Protein AF-A0A7V9IL48-F1 (afdb_monomer_lite)

Sequence (110 aa):
MTVVALSLILVAVIDGGSVLLARVAVTDDAKDAGRAAVIAIEGQPVNGRTATIAYAAAEKAAAENGELVHRDDFLVHADGSVELTMTRIAPTLVFNRLSVSQDWTTVGST

Radius of gyration: 17.95 Å; chains: 1; bounding box: 49×20×50 Å

Structure (mmCIF, N/CA/C/O backbone):
data_AF-A0A7V9IL48-F1
#
_entry.id   AF-A0A7V9IL48-F1
#
loop_
_atom_site.group_PDB
_atom_site.id
_atom_site.type_symbol
_atom_site.label_atom_id
_atom_site.label_alt_id
_atom_site.label_comp_id
_atom_site.label_asym_id
_atom_site.label_entity_id
_atom_site.label_seq_id
_atom_site.pdbx_PDB_ins_code
_atom_site.Cartn_x
_atom_site.Cartn_y
_atom_site.Cartn_z
_atom_site.occupancy
_atom_site.B_iso_or_equiv
_atom_site.auth_seq_id
_atom_site.auth_comp_id
_atom_site.auth_asym_id
_atom_site.auth_atom_id
_atom_site.pdbx_PDB_model_num
ATOM 1 N N . MET A 1 1 ? 31.564 -3.299 -35.752 1.00 51.59 1 MET A N 1
ATOM 2 C CA . MET A 1 1 ? 31.057 -4.167 -34.660 1.00 51.59 1 MET A CA 1
ATOM 3 C C . MET A 1 1 ? 31.254 -3.570 -33.267 1.00 51.59 1 MET A C 1
ATOM 5 O O . MET A 1 1 ? 30.357 -3.704 -32.452 1.00 51.59 1 MET A O 1
ATOM 9 N N . THR A 1 2 ? 32.361 -2.878 -32.985 1.00 59.00 2 THR A N 1
ATOM 10 C CA . THR A 1 2 ? 32.677 -2.301 -31.660 1.00 59.00 2 THR A CA 1
ATOM 11 C C . THR A 1 2 ? 31.729 -1.193 -31.190 1.00 59.00 2 THR A C 1
ATOM 13 O O . THR A 1 2 ? 31.362 -1.178 -30.022 1.00 59.00 2 THR A O 1
ATOM 16 N N . VAL A 1 3 ? 31.272 -0.309 -32.084 1.00 58.47 3 VAL A N 1
ATOM 17 C CA . VAL A 1 3 ? 30.362 0.799 -31.719 1.00 58.47 3 VAL A CA 1
ATOM 18 C C . VAL A 1 3 ? 28.990 0.284 -31.268 1.00 58.47 3 VAL A C 1
ATOM 20 O O . VAL A 1 3 ? 28.478 0.727 -30.250 1.00 58.47 3 VAL A O 1
ATOM 23 N N . VAL A 1 4 ? 28.436 -0.715 -31.963 1.00 57.03 4 VAL A N 1
ATOM 24 C CA . VAL A 1 4 ? 27.122 -1.305 -31.640 1.00 57.03 4 VAL A CA 1
ATOM 25 C C . VAL A 1 4 ? 27.143 -2.019 -30.285 1.00 57.03 4 VAL A C 1
ATOM 27 O O . VAL A 1 4 ? 26.211 -1.874 -29.500 1.00 57.03 4 VAL A O 1
ATOM 30 N N . ALA A 1 5 ? 28.223 -2.745 -29.979 1.00 55.56 5 ALA A N 1
ATOM 31 C CA . ALA A 1 5 ? 28.384 -3.420 -28.692 1.00 55.56 5 ALA A CA 1
ATOM 32 C C . ALA A 1 5 ? 28.492 -2.424 -27.522 1.00 55.56 5 ALA A C 1
ATOM 34 O O . ALA A 1 5 ? 27.874 -2.627 -26.482 1.00 55.56 5 ALA A O 1
ATOM 35 N N . LEU A 1 6 ? 29.218 -1.316 -27.710 1.00 58.12 6 LEU A N 1
ATOM 36 C CA . LEU A 1 6 ? 29.322 -0.241 -26.717 1.00 58.12 6 LEU A CA 1
ATOM 37 C C . LEU A 1 6 ? 27.982 0.466 -26.484 1.00 58.12 6 LEU A C 1
ATOM 39 O O . LEU A 1 6 ? 27.628 0.728 -25.338 1.00 58.12 6 LEU A O 1
ATOM 43 N N . SER A 1 7 ? 27.214 0.723 -27.547 1.00 54.94 7 SER A N 1
ATOM 44 C CA . SER A 1 7 ? 25.871 1.303 -27.438 1.00 54.94 7 SER A CA 1
ATOM 45 C C . SER A 1 7 ? 24.904 0.393 -26.676 1.00 54.94 7 SER A C 1
ATOM 47 O O . SER A 1 7 ? 24.156 0.883 -25.837 1.00 54.94 7 SER A O 1
ATOM 49 N N . LE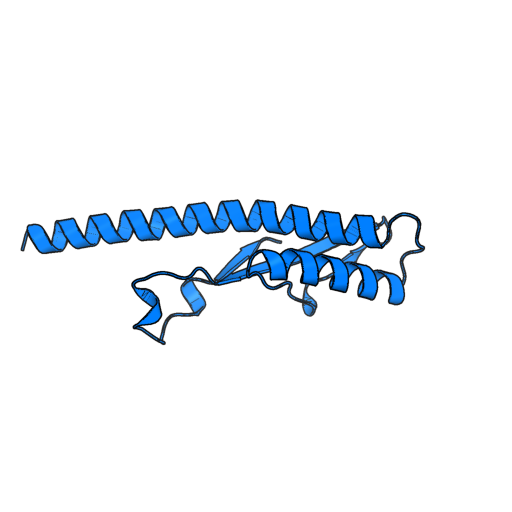U A 1 8 ? 24.947 -0.924 -26.909 1.00 54.91 8 LEU A N 1
ATOM 50 C CA . LEU A 1 8 ? 24.107 -1.892 -26.191 1.00 54.91 8 LEU A CA 1
ATOM 51 C C . LEU A 1 8 ? 24.436 -1.961 -24.694 1.00 54.91 8 LEU A C 1
ATOM 53 O O . LEU A 1 8 ? 23.524 -2.025 -23.875 1.00 54.91 8 LEU A O 1
ATOM 57 N N . ILE A 1 9 ? 25.719 -1.894 -24.326 1.00 59.31 9 ILE A N 1
ATOM 58 C CA . ILE A 1 9 ? 26.145 -1.862 -22.918 1.00 59.31 9 ILE A CA 1
ATOM 59 C C . ILE A 1 9 ? 25.656 -0.578 -22.233 1.00 59.31 9 ILE A C 1
ATOM 61 O O . ILE A 1 9 ? 25.163 -0.629 -21.110 1.00 59.31 9 ILE A O 1
ATOM 65 N N . LEU A 1 10 ? 25.746 0.566 -22.915 1.00 54.47 10 LEU A N 1
ATOM 66 C CA . LEU A 1 10 ? 25.282 1.855 -22.392 1.00 54.47 10 LEU A CA 1
ATOM 67 C C . LEU A 1 10 ? 23.768 1.865 -22.148 1.00 54.47 10 LEU A C 1
ATOM 69 O O . LEU A 1 10 ? 23.325 2.315 -21.096 1.00 54.47 10 LEU A O 1
ATOM 73 N N . VAL A 1 11 ? 22.988 1.313 -23.082 1.00 58.19 11 VAL A N 1
ATOM 74 C CA . VAL A 1 11 ? 21.533 1.156 -22.927 1.00 58.19 11 VAL A CA 1
ATOM 75 C C . VAL A 1 11 ? 21.205 0.219 -21.765 1.00 58.19 11 VAL A C 1
ATOM 77 O O . VAL A 1 11 ? 20.381 0.569 -20.931 1.00 58.19 11 VAL A O 1
ATOM 80 N N . ALA A 1 12 ? 21.905 -0.912 -21.634 1.00 55.94 12 ALA A N 1
ATOM 81 C CA . ALA A 1 12 ? 21.684 -1.851 -20.534 1.00 55.94 12 ALA A CA 1
ATOM 82 C C . ALA A 1 12 ? 21.981 -1.245 -19.148 1.00 55.94 12 ALA A C 1
ATOM 84 O O . ALA A 1 12 ? 21.280 -1.545 -18.184 1.00 55.94 12 ALA A O 1
ATOM 85 N N . VAL A 1 13 ? 22.993 -0.378 -19.032 1.00 58.53 13 VAL A N 1
ATOM 86 C CA . VAL A 1 13 ? 23.309 0.327 -17.776 1.00 58.53 13 VAL A CA 1
ATOM 87 C C . VAL A 1 13 ? 22.262 1.392 -17.451 1.00 58.53 13 VAL A C 1
ATOM 89 O O . VAL A 1 13 ? 21.891 1.537 -16.288 1.00 58.53 13 VAL A O 1
ATOM 92 N N . ILE A 1 14 ? 21.765 2.116 -18.457 1.00 58.88 14 ILE A N 1
ATOM 93 C CA . ILE A 1 14 ? 20.699 3.109 -18.274 1.00 58.88 14 ILE A CA 1
ATOM 94 C C . ILE A 1 14 ? 19.401 2.413 -17.857 1.00 58.88 14 ILE A C 1
ATOM 96 O O . ILE A 1 14 ? 18.833 2.771 -16.830 1.00 58.88 14 ILE A O 1
ATOM 100 N N . ASP A 1 15 ? 18.985 1.375 -18.583 1.00 52.25 15 ASP A N 1
ATOM 101 C CA . ASP A 1 15 ? 17.762 0.629 -18.283 1.00 52.25 15 ASP A CA 1
ATOM 102 C C . ASP A 1 15 ? 17.866 -0.094 -16.928 1.00 52.25 15 ASP A C 1
ATOM 104 O O . ASP A 1 15 ? 16.937 -0.039 -16.123 1.00 52.25 15 ASP A O 1
ATOM 108 N N . GLY A 1 16 ? 19.019 -0.696 -16.608 1.00 52.56 16 GLY A N 1
ATOM 109 C CA . GLY A 1 16 ? 19.265 -1.313 -15.300 1.00 52.56 16 GLY A CA 1
ATOM 110 C C . GLY A 1 16 ? 19.268 -0.302 -14.147 1.00 52.56 16 GLY A C 1
ATOM 111 O O . GLY A 1 16 ? 18.712 -0.570 -13.080 1.00 52.56 16 GLY A O 1
ATOM 112 N N . GLY A 1 17 ? 19.835 0.887 -14.371 1.00 50.03 17 GLY A N 1
ATOM 113 C CA . GLY A 1 17 ? 19.785 2.002 -13.426 1.00 50.03 17 GLY A CA 1
ATOM 114 C C . GLY A 1 17 ? 18.361 2.514 -13.206 1.00 50.03 17 GLY A C 1
ATOM 115 O O . GLY A 1 17 ? 17.971 2.757 -12.065 1.00 50.03 17 GLY A O 1
ATOM 116 N N . SER A 1 18 ? 17.558 2.608 -14.269 1.00 56.34 18 SER A N 1
ATOM 117 C CA . SER A 1 18 ? 16.146 2.994 -14.197 1.00 56.34 18 SER A CA 1
ATOM 118 C C . SER A 1 18 ? 15.294 1.983 -13.436 1.00 56.34 18 SER A C 1
ATOM 120 O O . SER A 1 18 ? 14.424 2.402 -12.680 1.00 56.34 18 SER A O 1
ATOM 122 N N . VAL A 1 19 ? 15.555 0.678 -13.563 1.00 55.84 19 VAL A N 1
ATOM 123 C CA . VAL A 1 19 ? 14.851 -0.358 -12.784 1.00 55.84 19 VAL A CA 1
ATOM 124 C C . VAL A 1 19 ? 15.191 -0.263 -11.296 1.00 55.84 19 VAL A C 1
ATOM 126 O O . VAL A 1 19 ? 14.293 -0.338 -10.460 1.00 55.84 19 VAL A O 1
ATOM 129 N N . LEU A 1 20 ? 16.464 -0.055 -10.943 1.00 57.16 20 LEU A N 1
ATOM 130 C CA . LEU A 1 20 ? 16.860 0.137 -9.544 1.00 57.16 20 LEU A CA 1
ATOM 131 C C . LEU A 1 20 ? 16.257 1.416 -8.950 1.00 57.16 20 LEU A C 1
ATOM 133 O O . LEU A 1 20 ? 15.716 1.363 -7.848 1.00 57.16 20 LEU A O 1
ATOM 137 N N . LEU A 1 21 ? 16.294 2.536 -9.682 1.00 56.03 21 LEU A N 1
ATOM 138 C CA . LEU A 1 21 ? 15.644 3.779 -9.253 1.00 56.03 21 LEU A CA 1
ATOM 139 C C . LEU A 1 21 ? 14.131 3.608 -9.113 1.00 56.03 21 LEU A C 1
ATOM 141 O O . LEU A 1 21 ? 13.571 4.052 -8.118 1.00 56.03 21 LEU A O 1
ATOM 145 N N . ALA A 1 22 ? 13.480 2.943 -10.071 1.00 57.09 22 ALA A N 1
ATOM 146 C CA . ALA A 1 22 ? 12.051 2.660 -10.008 1.00 57.09 22 ALA A CA 1
ATOM 147 C C . ALA A 1 22 ? 11.712 1.794 -8.791 1.00 57.09 22 ALA A C 1
ATOM 149 O O . ALA A 1 22 ? 10.725 2.054 -8.122 1.00 57.09 22 ALA A O 1
ATOM 150 N N . ARG A 1 23 ? 12.553 0.813 -8.446 1.00 58.34 23 ARG A N 1
ATOM 151 C CA . ARG A 1 23 ? 12.342 -0.045 -7.273 1.00 58.34 23 ARG A CA 1
ATOM 152 C C . ARG A 1 23 ? 12.491 0.700 -5.951 1.00 58.34 23 ARG A C 1
ATOM 154 O O . ARG A 1 23 ? 11.709 0.459 -5.035 1.00 58.34 23 ARG A O 1
ATOM 161 N N . VAL A 1 24 ? 13.462 1.606 -5.853 1.00 59.72 24 VAL A N 1
ATOM 162 C CA . VAL A 1 24 ? 13.610 2.473 -4.674 1.00 59.72 24 VAL A CA 1
ATOM 163 C C . VAL A 1 24 ? 12.434 3.445 -4.575 1.00 59.72 24 VAL A C 1
ATOM 165 O O . VAL A 1 24 ? 11.836 3.535 -3.510 1.00 59.72 24 VAL A O 1
ATOM 168 N N . ALA A 1 25 ? 12.047 4.087 -5.682 1.00 59.31 25 ALA A N 1
ATOM 169 C CA . ALA A 1 25 ? 10.909 5.006 -5.717 1.00 59.31 25 ALA A CA 1
ATOM 170 C C . ALA A 1 25 ? 9.598 4.318 -5.305 1.00 59.31 25 ALA A C 1
ATOM 172 O O . ALA A 1 25 ? 8.939 4.794 -4.394 1.00 59.31 25 ALA A O 1
ATOM 173 N N . VAL A 1 26 ? 9.302 3.133 -5.856 1.00 63.56 26 VAL A N 1
ATOM 174 C CA . VAL A 1 26 ? 8.123 2.328 -5.479 1.00 63.56 26 VAL A CA 1
ATOM 175 C C . VAL A 1 26 ? 8.117 1.978 -3.991 1.00 63.56 26 VAL A C 1
ATOM 177 O O . VAL A 1 26 ? 7.059 1.905 -3.380 1.00 63.56 26 VAL A O 1
ATOM 180 N N . THR A 1 27 ? 9.286 1.765 -3.381 1.00 68.56 27 THR A N 1
ATOM 181 C CA . THR A 1 27 ? 9.368 1.457 -1.944 1.00 68.56 27 THR A CA 1
ATOM 182 C C . THR A 1 27 ? 8.995 2.665 -1.082 1.00 68.56 27 THR A C 1
ATOM 184 O O . THR A 1 27 ? 8.397 2.498 -0.020 1.00 68.56 27 THR A O 1
ATOM 187 N N . ASP A 1 28 ? 9.367 3.875 -1.496 1.00 73.56 28 ASP A N 1
ATOM 188 C CA . ASP A 1 28 ? 9.033 5.095 -0.758 1.00 73.56 28 ASP A CA 1
ATOM 189 C C . ASP A 1 28 ? 7.591 5.540 -1.035 1.00 73.56 28 ASP A C 1
ATOM 191 O O . ASP A 1 28 ? 6.859 5.833 -0.089 1.00 73.56 28 ASP A O 1
ATOM 195 N N . ASP A 1 29 ? 7.138 5.443 -2.285 1.00 78.69 29 ASP A N 1
ATOM 196 C CA . ASP A 1 29 ? 5.759 5.736 -2.678 1.00 78.69 29 ASP A CA 1
ATOM 197 C C . ASP A 1 29 ? 4.765 4.756 -2.001 1.00 78.69 29 ASP A C 1
ATOM 199 O O . ASP A 1 29 ? 3.704 5.168 -1.522 1.00 78.69 29 ASP A O 1
ATOM 203 N N . ALA A 1 30 ? 5.139 3.477 -1.828 1.00 77.62 30 ALA A N 1
ATOM 204 C CA . ALA A 1 30 ? 4.352 2.499 -1.066 1.00 77.62 30 ALA A CA 1
ATOM 205 C C . ALA A 1 30 ? 4.230 2.846 0.426 1.00 77.62 30 ALA A C 1
ATOM 207 O O . ALA A 1 30 ? 3.160 2.679 1.020 1.00 77.62 30 ALA A O 1
ATOM 208 N N . LYS A 1 31 ? 5.294 3.375 1.046 1.00 81.19 31 LYS A N 1
ATOM 209 C CA . LYS A 1 31 ? 5.230 3.852 2.438 1.00 81.19 31 LYS A CA 1
ATOM 210 C C . LYS A 1 31 ? 4.315 5.062 2.565 1.00 81.19 31 LYS A C 1
ATOM 212 O O . LYS A 1 31 ? 3.564 5.141 3.537 1.00 81.19 31 LYS A O 1
ATOM 217 N N . ASP A 1 32 ? 4.364 5.987 1.611 1.00 84.62 32 ASP A N 1
ATOM 218 C CA . ASP A 1 32 ? 3.504 7.170 1.612 1.00 84.62 32 ASP A CA 1
ATOM 219 C C . ASP A 1 32 ? 2.030 6.793 1.412 1.00 84.62 32 ASP A C 1
ATOM 221 O O . ASP A 1 32 ? 1.166 7.290 2.141 1.00 84.62 32 ASP A O 1
ATOM 225 N N . ALA A 1 33 ? 1.737 5.839 0.524 1.00 84.00 33 ALA A N 1
ATOM 226 C CA . ALA A 1 33 ? 0.394 5.289 0.357 1.00 84.00 33 ALA A CA 1
ATOM 227 C C . ALA A 1 33 ? -0.105 4.565 1.620 1.00 84.00 33 ALA A C 1
ATOM 229 O O . ALA A 1 33 ? -1.230 4.805 2.067 1.00 84.00 33 ALA A O 1
ATOM 230 N N . GLY A 1 34 ? 0.738 3.739 2.251 1.00 81.69 34 GLY A N 1
ATOM 231 C CA . GLY A 1 34 ? 0.415 3.075 3.518 1.00 81.69 34 GLY A CA 1
ATOM 232 C C . GLY A 1 34 ? 0.179 4.074 4.652 1.00 81.69 34 GLY A C 1
ATOM 233 O O . GLY A 1 34 ? -0.779 3.954 5.417 1.00 81.69 34 GLY A O 1
ATOM 234 N N . ARG A 1 35 ? 0.987 5.136 4.719 1.00 86.75 35 ARG A N 1
ATOM 235 C CA . ARG A 1 35 ? 0.804 6.232 5.676 1.00 86.75 35 ARG A CA 1
ATOM 236 C C . ARG A 1 35 ? -0.511 6.974 5.443 1.00 86.75 35 ARG A C 1
ATOM 238 O O . ARG A 1 35 ? -1.218 7.251 6.410 1.00 86.75 35 ARG A O 1
ATOM 245 N N . ALA A 1 36 ? -0.854 7.281 4.193 1.00 88.25 36 ALA A N 1
ATOM 246 C CA . ALA A 1 36 ? -2.129 7.905 3.847 1.00 88.25 36 ALA A CA 1
ATOM 247 C C . ALA A 1 36 ? -3.319 7.022 4.257 1.00 88.25 36 ALA A C 1
ATOM 249 O O . ALA A 1 36 ? -4.296 7.532 4.809 1.00 88.25 36 ALA A O 1
ATOM 250 N N . ALA A 1 37 ? -3.207 5.706 4.057 1.00 86.62 37 ALA A N 1
ATOM 251 C CA . ALA A 1 37 ? -4.204 4.727 4.477 1.00 86.62 37 ALA A CA 1
ATOM 252 C C . ALA A 1 37 ? -4.429 4.749 5.995 1.00 86.62 37 ALA A C 1
ATOM 254 O O . ALA A 1 37 ? -5.569 4.870 6.440 1.00 86.62 37 ALA A O 1
ATOM 255 N N . VAL A 1 38 ? -3.345 4.694 6.780 1.00 89.12 38 VAL A N 1
ATOM 256 C CA . VAL A 1 38 ? -3.392 4.714 8.253 1.00 89.12 38 VAL A CA 1
ATOM 257 C C . VAL A 1 38 ? -3.972 6.031 8.773 1.00 89.12 38 VAL A C 1
ATOM 259 O O . VAL A 1 38 ? -4.869 6.007 9.612 1.00 89.12 38 VAL A O 1
ATOM 262 N N . ILE A 1 39 ? -3.528 7.178 8.245 1.00 91.06 39 ILE A N 1
ATOM 263 C CA . ILE A 1 39 ? -4.046 8.501 8.640 1.00 91.06 39 ILE A CA 1
ATOM 264 C C . ILE A 1 39 ? -5.551 8.610 8.353 1.00 91.06 39 ILE A C 1
ATOM 266 O O . ILE A 1 39 ? -6.299 9.169 9.153 1.00 91.06 39 ILE A O 1
ATOM 270 N N . ALA A 1 40 ? -6.025 8.056 7.233 1.00 88.94 40 ALA A N 1
ATOM 271 C CA . ALA A 1 40 ? -7.434 8.133 6.848 1.00 88.94 40 ALA A CA 1
ATOM 272 C C . ALA A 1 40 ? -8.380 7.373 7.796 1.00 88.94 40 ALA A C 1
ATOM 274 O O . ALA A 1 40 ? -9.571 7.693 7.859 1.00 88.94 40 ALA A O 1
ATOM 275 N N . ILE A 1 41 ? -7.864 6.384 8.530 1.00 89.3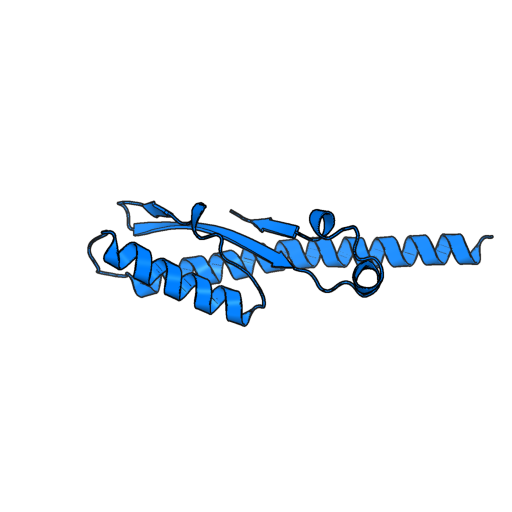8 41 ILE A N 1
ATOM 276 C CA . ILE A 1 41 ? -8.627 5.580 9.495 1.00 89.38 41 ILE A CA 1
ATOM 277 C C . ILE A 1 41 ? -8.198 5.814 10.946 1.00 89.38 41 ILE A C 1
ATOM 279 O O . ILE A 1 41 ? -8.669 5.110 11.841 1.00 89.38 41 ILE A O 1
ATOM 283 N N . GLU A 1 42 ? -7.328 6.792 11.201 1.00 91.06 42 GLU A N 1
ATOM 284 C CA . GLU A 1 42 ? -6.808 7.070 12.536 1.00 91.06 42 GLU A CA 1
ATOM 285 C C . GLU A 1 42 ? -7.956 7.3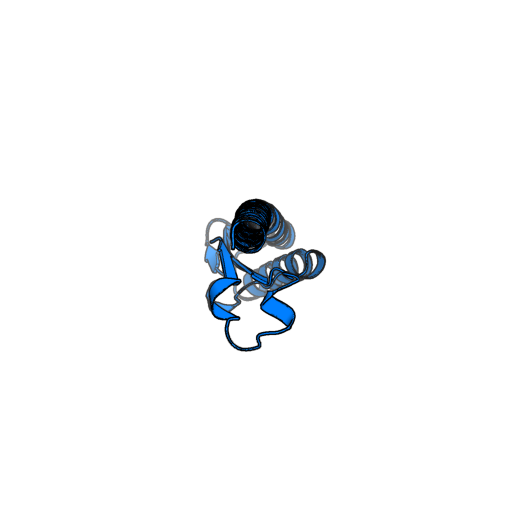72 13.515 1.00 91.06 42 GLU A C 1
ATOM 287 O O . GLU A 1 42 ? -8.851 8.179 13.250 1.00 91.06 42 GLU A O 1
ATOM 292 N N . GLY A 1 43 ? -7.963 6.672 14.653 1.00 86.94 43 GLY A N 1
ATOM 293 C CA . GLY A 1 43 ? -9.013 6.802 15.666 1.00 86.94 43 GLY A CA 1
ATOM 294 C C . GLY A 1 43 ? -10.368 6.189 15.285 1.00 86.94 43 GLY A C 1
ATOM 295 O O . GLY A 1 43 ? -11.327 6.338 16.044 1.00 86.94 43 GLY A O 1
ATOM 296 N N . GLN A 1 44 ? -10.475 5.490 14.148 1.00 88.25 44 GLN A N 1
ATOM 297 C CA . GLN A 1 44 ? -11.685 4.766 13.755 1.00 88.25 44 GLN A CA 1
ATOM 298 C C . GLN A 1 44 ? -11.610 3.279 14.145 1.00 88.25 44 GLN A C 1
ATOM 300 O O . GLN A 1 44 ? -10.535 2.681 14.124 1.00 88.25 44 GLN A O 1
ATOM 305 N N . PRO A 1 45 ? -12.745 2.639 14.485 1.00 87.94 45 PRO A N 1
ATOM 306 C CA . PRO A 1 45 ? -12.770 1.204 14.753 1.00 87.94 45 PRO A CA 1
ATOM 307 C C . PRO A 1 45 ? -12.535 0.405 13.466 1.00 87.94 45 PRO A C 1
ATOM 309 O O . PRO A 1 45 ? -13.244 0.620 12.484 1.00 87.94 45 PRO A O 1
ATOM 312 N N . VAL A 1 46 ? -11.609 -0.559 13.486 1.00 87.75 46 VAL A N 1
ATOM 313 C CA . VAL A 1 46 ? -11.293 -1.406 12.323 1.00 87.75 46 VAL A CA 1
ATOM 314 C C . VAL A 1 46 ? -12.507 -2.255 11.927 1.00 87.75 46 VAL A C 1
ATOM 316 O O . VAL A 1 46 ? -12.955 -3.124 12.673 1.00 87.75 46 VAL A O 1
ATOM 319 N N . ASN A 1 47 ? -13.070 -1.982 10.749 1.00 89.31 47 ASN A N 1
ATOM 320 C CA . ASN A 1 47 ? -14.186 -2.714 10.153 1.00 89.31 47 ASN A CA 1
ATOM 321 C C . ASN A 1 47 ? -14.164 -2.596 8.613 1.00 89.31 47 ASN A C 1
ATOM 323 O O . ASN A 1 47 ? -13.341 -1.887 8.037 1.00 89.31 47 ASN A O 1
ATOM 327 N N . GLY A 1 48 ? -15.093 -3.257 7.915 1.00 85.94 48 GLY A N 1
ATOM 328 C CA . GLY A 1 48 ? -15.125 -3.232 6.442 1.00 85.94 48 GLY A CA 1
ATOM 329 C C . GLY A 1 48 ? -15.261 -1.827 5.831 1.00 85.94 48 GLY A C 1
ATOM 330 O O . GLY A 1 48 ? -14.737 -1.559 4.748 1.00 85.94 48 GLY A O 1
ATOM 331 N N . ARG A 1 49 ? -15.906 -0.889 6.538 1.00 89.38 49 ARG A N 1
ATOM 332 C CA . ARG A 1 49 ? -16.007 0.507 6.094 1.00 89.38 49 ARG A CA 1
ATOM 333 C C . ARG A 1 49 ? -14.663 1.221 6.211 1.00 89.38 49 ARG A C 1
ATOM 335 O O . ARG A 1 49 ? -14.293 1.921 5.274 1.00 89.38 49 ARG A O 1
ATOM 342 N N . THR A 1 50 ? -13.929 1.042 7.310 1.00 89.12 50 THR A N 1
ATOM 343 C CA . THR A 1 50 ? -12.599 1.655 7.458 1.00 89.12 50 THR A CA 1
ATOM 344 C C . THR A 1 50 ? -11.602 1.055 6.475 1.00 89.12 50 THR A C 1
ATOM 346 O O . THR A 1 50 ? -10.849 1.807 5.875 1.00 89.12 50 THR A O 1
ATOM 349 N N . ALA A 1 51 ? -11.667 -0.250 6.196 1.00 86.75 51 ALA A N 1
ATOM 350 C CA . ALA A 1 51 ? -10.849 -0.870 5.150 1.00 86.75 51 ALA A CA 1
ATOM 351 C C . ALA A 1 51 ? -11.078 -0.228 3.769 1.00 86.75 51 ALA A C 1
ATOM 353 O O . ALA A 1 51 ? -10.128 0.069 3.052 1.00 86.75 51 ALA A O 1
ATOM 354 N N . THR A 1 52 ? -12.335 0.081 3.432 1.00 91.38 52 THR A N 1
ATOM 355 C CA . THR A 1 52 ? -12.673 0.782 2.180 1.00 91.38 52 THR A CA 1
ATOM 356 C C . THR A 1 52 ? -12.116 2.212 2.150 1.00 91.38 52 THR A C 1
ATOM 358 O O . THR A 1 52 ? -11.638 2.666 1.113 1.00 91.38 52 THR A O 1
ATOM 361 N N . ILE A 1 53 ? -12.164 2.925 3.281 1.00 90.62 53 ILE A N 1
ATOM 362 C CA . ILE A 1 53 ? -11.627 4.291 3.413 1.00 90.62 53 ILE A CA 1
ATOM 363 C C . ILE A 1 53 ? -10.097 4.289 3.295 1.00 90.62 53 ILE A C 1
ATOM 365 O O . ILE A 1 53 ? -9.545 5.100 2.555 1.00 90.62 53 ILE A O 1
ATOM 369 N N . ALA A 1 54 ? -9.429 3.358 3.981 1.00 89.38 54 ALA A N 1
ATOM 370 C CA . ALA A 1 54 ? -7.982 3.178 3.924 1.00 89.38 54 ALA A CA 1
ATOM 371 C C . ALA A 1 54 ? -7.519 2.866 2.495 1.00 89.38 54 ALA A C 1
ATOM 373 O O . ALA A 1 54 ? -6.596 3.510 2.001 1.00 89.38 54 ALA A O 1
ATOM 374 N N . TYR A 1 55 ? -8.209 1.947 1.806 1.00 90.06 55 TYR A N 1
ATOM 375 C CA . TYR A 1 55 ? -7.921 1.611 0.410 1.00 90.06 55 TYR A CA 1
ATOM 376 C C . TYR A 1 55 ? -8.060 2.831 -0.506 1.00 90.06 55 TYR A C 1
ATOM 378 O O . TYR A 1 55 ? -7.156 3.120 -1.279 1.00 90.06 55 TYR A O 1
ATOM 386 N N . ALA A 1 56 ? -9.156 3.590 -0.398 1.00 92.25 56 ALA A N 1
ATOM 387 C CA . ALA A 1 56 ? -9.370 4.771 -1.237 1.00 92.25 56 ALA A CA 1
ATOM 388 C C . ALA A 1 56 ? -8.304 5.861 -1.009 1.00 92.25 56 ALA A C 1
ATOM 390 O O . ALA A 1 56 ? -7.920 6.563 -1.945 1.00 92.25 56 ALA A O 1
ATOM 391 N N . ALA A 1 57 ? -7.815 6.009 0.226 1.00 90.19 57 ALA A N 1
ATOM 392 C CA . ALA A 1 57 ? -6.728 6.931 0.543 1.00 90.19 57 ALA A CA 1
ATOM 393 C C . ALA A 1 57 ? -5.384 6.461 -0.039 1.00 90.19 57 ALA A C 1
ATOM 395 O O . ALA A 1 57 ? -4.678 7.271 -0.641 1.00 90.19 57 ALA A O 1
ATOM 396 N N . ALA A 1 58 ? -5.067 5.166 0.082 1.00 87.88 58 ALA A N 1
ATOM 397 C CA . ALA A 1 58 ? -3.880 4.563 -0.526 1.00 87.88 58 ALA A CA 1
ATOM 398 C C . ALA A 1 58 ? -3.902 4.680 -2.057 1.00 87.88 58 ALA A C 1
ATOM 400 O O . ALA A 1 58 ? -2.928 5.116 -2.660 1.00 87.88 58 ALA A O 1
ATOM 401 N N . GLU A 1 59 ? -5.034 4.349 -2.684 1.00 89.94 59 GLU A N 1
ATOM 402 C CA . GLU A 1 59 ? -5.234 4.411 -4.136 1.00 89.94 59 GLU A CA 1
ATOM 403 C C . GLU A 1 59 ? -5.060 5.836 -4.665 1.00 89.94 59 GLU A C 1
ATOM 405 O O . GLU A 1 59 ? -4.407 6.047 -5.685 1.00 89.94 59 GLU A O 1
ATOM 410 N N . LYS A 1 60 ? -5.585 6.834 -3.945 1.00 88.88 60 LYS A N 1
ATOM 411 C CA . LYS A 1 60 ? -5.394 8.239 -4.305 1.00 88.88 60 LYS A CA 1
ATOM 412 C C . LYS A 1 60 ? -3.918 8.647 -4.247 1.00 88.88 60 LYS A C 1
ATOM 414 O O . LYS A 1 60 ? -3.448 9.285 -5.183 1.00 88.88 60 LYS A O 1
ATOM 419 N N . ALA A 1 61 ? -3.207 8.282 -3.180 1.00 86.50 61 ALA A N 1
ATOM 420 C CA . ALA A 1 61 ? -1.785 8.593 -3.030 1.00 86.50 61 ALA A CA 1
ATOM 421 C C . ALA A 1 61 ? -0.932 7.904 -4.112 1.00 86.50 61 ALA A C 1
ATOM 423 O O . ALA A 1 61 ? -0.078 8.538 -4.723 1.00 86.50 61 ALA A O 1
ATOM 424 N N . ALA A 1 62 ? -1.218 6.637 -4.420 1.00 83.56 62 ALA A N 1
ATOM 425 C CA . ALA A 1 62 ? -0.546 5.898 -5.487 1.00 83.56 62 ALA A CA 1
ATOM 426 C C . ALA A 1 62 ? -0.805 6.509 -6.878 1.00 83.56 62 ALA A C 1
ATOM 428 O O . ALA A 1 62 ? 0.117 6.663 -7.683 1.00 83.56 62 ALA A O 1
ATOM 429 N N . ALA A 1 63 ? -2.047 6.923 -7.157 1.00 83.62 63 ALA A N 1
ATOM 430 C CA . ALA A 1 63 ? -2.418 7.518 -8.439 1.00 83.62 63 ALA A CA 1
ATOM 431 C C . ALA A 1 63 ? -1.687 8.843 -8.720 1.00 83.62 63 ALA A C 1
ATOM 433 O O . ALA A 1 63 ? -1.376 9.127 -9.878 1.00 83.62 63 ALA A O 1
ATOM 434 N N . GLU A 1 64 ? -1.370 9.632 -7.686 1.00 81.94 64 GLU A N 1
ATOM 435 C CA . GLU A 1 64 ? -0.579 10.868 -7.816 1.00 81.94 64 GLU A CA 1
ATOM 436 C C . GLU A 1 64 ? 0.843 10.596 -8.349 1.00 81.94 64 GLU A C 1
ATOM 438 O O . GLU A 1 64 ? 1.402 11.436 -9.057 1.00 81.94 64 GLU A O 1
ATOM 443 N N . ASN A 1 65 ? 1.378 9.392 -8.112 1.00 78.00 65 ASN A N 1
ATOM 444 C CA . ASN A 1 65 ? 2.706 8.955 -8.557 1.00 78.00 65 ASN A CA 1
ATOM 445 C C . ASN A 1 65 ? 2.686 8.047 -9.807 1.00 78.00 65 ASN A C 1
ATOM 447 O O . ASN A 1 65 ? 3.740 7.608 -10.280 1.00 78.00 65 ASN A O 1
ATOM 451 N N . GLY A 1 66 ? 1.507 7.801 -10.392 1.00 77.88 66 GLY A N 1
ATOM 452 C CA . GLY A 1 66 ? 1.341 6.910 -11.548 1.00 77.88 66 GLY A CA 1
ATOM 453 C C . GLY A 1 66 ? 1.445 5.423 -11.193 1.00 77.88 66 GLY A C 1
ATOM 454 O O . GLY A 1 66 ? 1.888 4.616 -12.014 1.00 77.88 66 GLY A O 1
ATOM 455 N N . GLU A 1 67 ? 1.064 5.073 -9.969 1.00 82.69 67 GLU A N 1
ATOM 456 C CA . GLU A 1 67 ? 1.161 3.730 -9.407 1.00 82.69 67 GLU A CA 1
ATOM 457 C C . GLU A 1 67 ? -0.226 3.148 -9.127 1.00 82.69 67 GLU A C 1
ATOM 459 O O . GLU A 1 67 ? -1.230 3.859 -9.059 1.00 82.69 67 GLU A O 1
ATOM 464 N N . LEU A 1 68 ? -0.284 1.825 -8.996 1.00 82.44 68 LEU A N 1
ATOM 465 C CA . LEU A 1 68 ? -1.509 1.068 -8.771 1.00 82.44 68 LEU A CA 1
ATOM 466 C C . LEU A 1 68 ? -1.395 0.291 -7.461 1.00 82.44 68 LEU A C 1
ATOM 468 O O . LEU A 1 68 ? -0.400 -0.400 -7.241 1.00 82.44 68 LEU A O 1
ATOM 472 N N . VAL A 1 69 ? -2.428 0.380 -6.622 1.00 84.56 69 VAL A N 1
ATOM 473 C CA . VAL A 1 69 ? -2.597 -0.469 -5.434 1.00 84.56 69 VAL A CA 1
ATOM 474 C C . VAL A 1 69 ? -3.431 -1.682 -5.830 1.00 84.56 69 VAL A C 1
ATOM 476 O O . VAL A 1 69 ? -4.527 -1.530 -6.373 1.00 84.56 69 VAL A O 1
ATOM 479 N N . HIS A 1 70 ? -2.946 -2.889 -5.548 1.00 84.62 70 HIS A N 1
ATOM 480 C CA . HIS A 1 70 ? -3.720 -4.108 -5.784 1.00 84.62 70 HIS A CA 1
ATOM 481 C C . HIS A 1 70 ? -4.760 -4.281 -4.684 1.00 84.62 70 HIS A C 1
ATOM 483 O O . HIS A 1 70 ? -4.425 -4.489 -3.521 1.00 84.62 70 HIS A O 1
ATOM 489 N N . ARG A 1 71 ? -6.043 -4.197 -5.053 1.00 83.25 71 ARG A N 1
ATOM 490 C CA . ARG A 1 71 ? -7.157 -4.349 -4.105 1.00 83.25 71 ARG A CA 1
ATOM 491 C C . ARG A 1 71 ? -7.153 -5.706 -3.404 1.00 83.25 71 ARG A C 1
ATOM 493 O O . ARG A 1 71 ? -7.485 -5.756 -2.225 1.00 83.25 71 ARG A O 1
ATOM 500 N N . ASP A 1 72 ? -6.805 -6.772 -4.118 1.00 84.50 72 ASP A N 1
ATOM 501 C CA . ASP A 1 72 ? -6.851 -8.139 -3.586 1.00 84.50 72 ASP A CA 1
ATOM 502 C C . ASP A 1 72 ? -5.763 -8.396 -2.528 1.00 84.50 72 ASP A C 1
ATOM 504 O O . ASP A 1 72 ? -5.953 -9.234 -1.649 1.00 84.50 72 ASP A O 1
ATOM 508 N N . ASP A 1 73 ? -4.680 -7.613 -2.564 1.00 83.06 73 ASP A N 1
ATOM 509 C CA . ASP A 1 73 ? -3.560 -7.682 -1.619 1.00 83.06 73 ASP A CA 1
ATOM 510 C C . ASP A 1 73 ? -3.641 -6.596 -0.530 1.00 83.06 73 ASP A C 1
ATOM 512 O O . ASP A 1 73 ? -2.703 -6.417 0.245 1.00 83.06 73 ASP A O 1
ATOM 516 N N . PHE A 1 74 ? -4.735 -5.827 -0.480 1.00 85.81 74 PHE A N 1
ATOM 517 C CA . PHE A 1 74 ? -4.914 -4.762 0.502 1.00 85.81 74 PHE A CA 1
ATOM 518 C C . PHE A 1 74 ? -5.569 -5.294 1.780 1.00 85.81 74 PHE A C 1
ATOM 520 O O . PHE A 1 74 ? -6.726 -5.725 1.777 1.00 85.81 74 PHE A O 1
ATOM 527 N N . LEU A 1 75 ? -4.854 -5.200 2.899 1.00 85.88 75 LEU A N 1
ATOM 528 C CA . LEU A 1 75 ? -5.293 -5.692 4.200 1.00 85.88 75 LEU A CA 1
ATOM 529 C C . LEU A 1 75 ? -5.154 -4.602 5.264 1.00 85.88 75 LEU A C 1
ATOM 531 O O . LEU A 1 75 ? -4.123 -3.948 5.388 1.00 85.88 75 LEU A O 1
ATOM 535 N N . VAL A 1 76 ? -6.204 -4.435 6.071 1.00 86.50 76 VAL A N 1
ATOM 536 C CA . VAL A 1 76 ? -6.148 -3.654 7.313 1.00 86.50 76 VAL A CA 1
ATOM 537 C C . VAL A 1 76 ? -6.211 -4.630 8.475 1.00 86.50 76 VAL A C 1
ATOM 539 O O . VAL A 1 76 ? -7.215 -5.322 8.661 1.00 86.50 76 VAL A O 1
ATOM 542 N N . HIS A 1 77 ? -5.138 -4.688 9.249 1.00 86.81 77 HIS A N 1
ATOM 543 C CA . HIS A 1 77 ? -5.017 -5.563 10.406 1.00 86.81 77 HIS A CA 1
ATOM 544 C C . HIS A 1 77 ? -5.784 -4.997 11.608 1.00 86.81 77 HIS A C 1
ATOM 546 O O . HIS A 1 77 ? -6.084 -3.805 11.695 1.00 86.81 77 HIS A O 1
ATOM 552 N N . ALA A 1 78 ? -6.118 -5.864 12.567 1.00 81.81 78 ALA A N 1
ATOM 553 C CA . ALA A 1 78 ? -6.894 -5.482 13.753 1.00 81.81 78 ALA A CA 1
ATOM 554 C C . ALA A 1 78 ? -6.167 -4.478 14.671 1.00 81.81 78 ALA A C 1
ATOM 556 O O . ALA A 1 78 ? -6.812 -3.804 15.472 1.00 81.81 78 ALA A O 1
ATOM 557 N N . ASP A 1 79 ? -4.844 -4.379 14.551 1.00 80.44 79 ASP A N 1
ATOM 558 C CA . ASP A 1 79 ? -4.001 -3.408 15.251 1.00 80.44 79 ASP A CA 1
ATOM 559 C C . ASP A 1 79 ? -3.934 -2.037 14.550 1.00 80.44 79 ASP A C 1
ATOM 561 O O . ASP A 1 79 ? -3.305 -1.114 15.067 1.00 80.44 79 ASP A O 1
ATOM 565 N N . GLY A 1 80 ? -4.601 -1.887 13.400 1.00 75.50 80 GLY A N 1
ATOM 566 C CA . GLY A 1 80 ? -4.605 -0.667 12.597 1.00 75.50 80 GLY A CA 1
ATOM 567 C C . GLY A 1 80 ? -3.433 -0.550 11.620 1.00 75.50 80 GLY A C 1
ATOM 568 O O . GLY A 1 80 ? -3.345 0.459 10.920 1.00 75.50 80 GLY A O 1
ATOM 569 N N . SER A 1 81 ? -2.553 -1.553 11.539 1.00 81.94 81 SER A N 1
ATOM 570 C CA . SER A 1 81 ? -1.544 -1.615 10.481 1.00 81.94 81 SER A CA 1
ATOM 571 C C . SER A 1 81 ? -2.182 -1.942 9.125 1.00 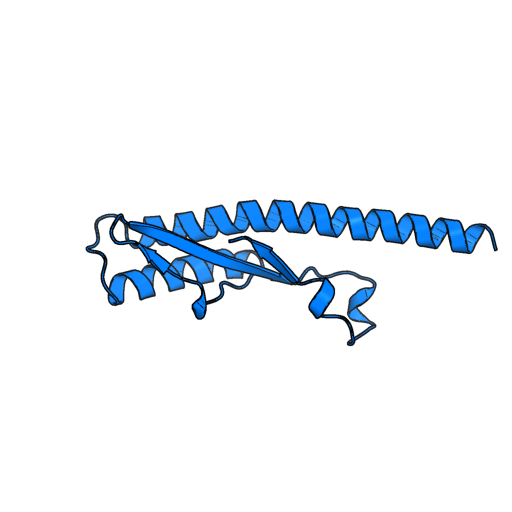81.94 81 SER A C 1
ATOM 573 O O . SER A 1 81 ? -3.247 -2.561 9.044 1.00 81.94 81 SER A O 1
ATOM 575 N N . VAL A 1 82 ? -1.546 -1.477 8.049 1.00 82.94 82 VAL A N 1
ATOM 576 C CA . VAL A 1 82 ? -2.005 -1.669 6.670 1.00 82.94 82 VAL A CA 1
ATOM 577 C C . VAL A 1 82 ? -0.915 -2.388 5.893 1.00 82.94 82 VAL A C 1
ATOM 579 O O . VAL A 1 82 ? 0.242 -1.975 5.923 1.00 82.94 82 VAL A O 1
ATOM 582 N N . GLU A 1 83 ? -1.304 -3.444 5.197 1.00 86.38 83 GLU A N 1
ATOM 583 C CA . GLU A 1 83 ? -0.486 -4.180 4.242 1.00 86.38 83 GLU A CA 1
ATOM 584 C C . GLU A 1 83 ? -1.083 -3.958 2.853 1.00 86.38 83 GLU A C 1
ATOM 586 O O . GLU A 1 83 ? -2.305 -3.969 2.679 1.00 86.38 83 GLU A O 1
ATOM 591 N N . LEU A 1 84 ? -0.234 -3.658 1.877 1.00 84.12 84 LEU A N 1
ATOM 592 C CA . LEU A 1 84 ? -0.661 -3.350 0.521 1.00 84.12 84 LEU A CA 1
ATOM 593 C C . LEU A 1 84 ? 0.430 -3.753 -0.454 1.00 84.12 84 LEU A C 1
ATOM 595 O O . LEU A 1 84 ? 1.610 -3.602 -0.161 1.00 84.12 84 LEU A O 1
ATOM 599 N N . THR A 1 85 ? 0.031 -4.197 -1.641 1.00 82.25 85 THR A N 1
ATOM 600 C CA . THR A 1 85 ? 0.966 -4.375 -2.750 1.00 82.25 85 THR A CA 1
ATOM 601 C C . THR A 1 85 ? 0.776 -3.245 -3.745 1.00 82.25 85 THR A C 1
ATOM 603 O O . THR A 1 85 ? -0.336 -2.990 -4.217 1.00 82.25 85 THR A O 1
ATOM 606 N N . MET A 1 86 ? 1.872 -2.571 -4.085 1.00 77.31 86 MET A N 1
ATOM 607 C CA . MET A 1 86 ? 1.890 -1.516 -5.092 1.00 77.31 86 MET A CA 1
ATOM 608 C C . MET A 1 86 ? 2.717 -1.905 -6.298 1.00 77.31 86 MET A C 1
ATOM 610 O O . MET A 1 86 ? 3.700 -2.637 -6.204 1.00 77.31 86 MET A O 1
ATOM 614 N N . THR A 1 87 ? 2.290 -1.426 -7.459 1.00 74.31 87 THR A N 1
ATOM 615 C CA . THR A 1 87 ? 2.969 -1.638 -8.730 1.00 74.31 87 THR A CA 1
ATOM 616 C C . THR A 1 87 ? 3.092 -0.327 -9.478 1.00 74.31 87 THR A C 1
ATOM 618 O O . THR A 1 87 ? 2.107 0.382 -9.683 1.00 74.31 87 THR A O 1
ATOM 621 N N . ARG A 1 88 ? 4.298 -0.055 -9.972 1.00 69.50 88 ARG A N 1
ATOM 622 C CA . ARG A 1 88 ? 4.553 1.030 -10.916 1.00 69.50 88 ARG A CA 1
ATOM 623 C C . ARG A 1 88 ? 4.871 0.472 -12.286 1.00 69.50 88 ARG A C 1
ATOM 625 O O . ARG A 1 88 ? 5.725 -0.402 -12.429 1.00 69.50 88 ARG A O 1
ATOM 632 N N . ILE A 1 89 ? 4.229 1.034 -13.304 1.00 64.06 89 ILE A N 1
ATOM 633 C CA . ILE A 1 89 ? 4.576 0.769 -14.698 1.00 64.06 89 ILE A CA 1
ATOM 634 C C . ILE A 1 89 ? 5.628 1.804 -15.105 1.00 64.06 89 ILE A C 1
ATOM 636 O O . ILE A 1 89 ? 5.306 2.968 -15.340 1.00 64.06 89 ILE A O 1
ATOM 640 N N . ALA A 1 90 ? 6.901 1.404 -15.157 1.00 53.59 90 ALA A N 1
ATOM 641 C CA . ALA A 1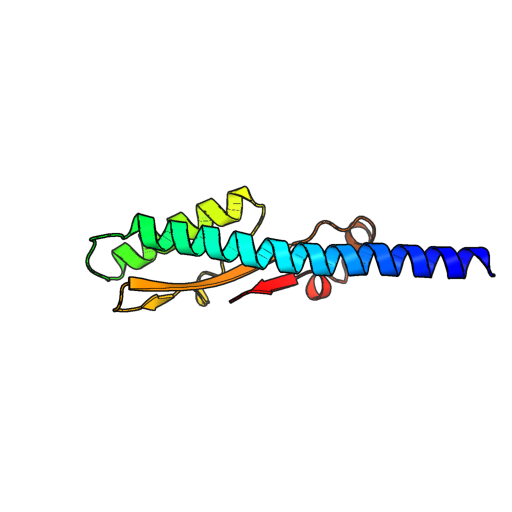 90 ? 7.980 2.307 -15.552 1.00 53.59 90 ALA A CA 1
ATOM 642 C C . ALA A 1 90 ? 7.905 2.632 -17.063 1.00 53.59 90 ALA A C 1
ATOM 644 O O . ALA A 1 90 ? 7.985 1.714 -17.888 1.00 53.59 90 ALA A O 1
ATOM 645 N N . PRO A 1 91 ? 7.800 3.915 -17.467 1.00 50.81 91 PRO A N 1
ATOM 646 C CA . PRO A 1 91 ? 7.834 4.294 -18.873 1.00 50.81 91 PRO A CA 1
ATOM 647 C C . PRO A 1 91 ? 9.280 4.251 -19.379 1.00 50.81 91 PRO A C 1
ATOM 649 O O . PRO A 1 91 ? 10.050 5.190 -19.197 1.00 50.81 91 PRO A O 1
ATOM 652 N N . THR A 1 92 ? 9.678 3.157 -20.020 1.00 45.59 92 THR A N 1
ATOM 653 C CA . THR A 1 92 ? 10.998 3.040 -20.658 1.00 45.59 92 THR A CA 1
ATOM 654 C C . THR A 1 92 ? 10.903 3.338 -22.159 1.00 45.59 92 THR A C 1
ATOM 656 O O . THR A 1 92 ? 9.998 2.885 -22.863 1.00 45.59 92 THR A O 1
ATOM 659 N N . LEU A 1 93 ? 11.860 4.126 -22.668 1.00 45.91 93 LEU A N 1
ATOM 660 C CA . LEU A 1 93 ? 11.905 4.597 -24.064 1.00 45.91 93 LEU A CA 1
ATOM 661 C C . LEU A 1 93 ? 12.026 3.455 -25.093 1.00 45.91 93 LEU A C 1
ATOM 663 O O . LEU A 1 93 ? 11.581 3.611 -26.230 1.00 45.91 93 LEU A O 1
ATOM 667 N N . VAL A 1 94 ? 12.608 2.315 -24.708 1.00 46.41 94 VAL A N 1
ATOM 668 C CA . VAL A 1 94 ? 12.821 1.151 -25.587 1.00 46.41 94 VAL A CA 1
ATOM 669 C C . VAL A 1 94 ? 11.608 0.210 -25.597 1.00 46.41 94 VAL A C 1
ATOM 671 O O . VAL A 1 94 ? 11.230 -0.291 -26.658 1.00 46.41 94 VAL A O 1
ATOM 674 N N . PHE A 1 95 ? 10.935 0.017 -24.460 1.00 47.34 95 PHE A N 1
ATOM 675 C CA . PHE A 1 95 ? 9.835 -0.948 -24.349 1.00 47.34 95 PHE A CA 1
ATOM 676 C C . PHE A 1 95 ? 8.480 -0.425 -24.832 1.00 47.34 95 PHE A C 1
ATOM 678 O O . PHE A 1 95 ? 7.597 -1.218 -25.139 1.00 47.34 95 PHE A O 1
ATOM 685 N N . ASN A 1 96 ? 8.323 0.887 -25.028 1.00 43.03 96 ASN A N 1
ATOM 686 C CA . ASN A 1 96 ? 7.093 1.446 -25.602 1.00 43.03 96 ASN A CA 1
ATOM 687 C C . ASN A 1 96 ? 6.901 1.110 -27.104 1.00 43.03 96 ASN A C 1
ATOM 689 O O . ASN A 1 96 ? 5.831 1.335 -27.662 1.00 43.03 96 ASN A O 1
ATOM 693 N N . ARG A 1 97 ? 7.929 0.578 -27.791 1.00 43.94 97 ARG A N 1
ATOM 694 C CA . ARG A 1 97 ? 7.835 0.121 -29.197 1.00 43.94 97 ARG A CA 1
ATOM 695 C C . ARG A 1 97 ? 7.690 -1.391 -29.367 1.00 43.94 97 ARG A C 1
ATOM 697 O O . ARG A 1 97 ? 7.430 -1.840 -30.481 1.00 43.94 97 ARG A O 1
ATOM 704 N N . LEU A 1 98 ? 7.855 -2.169 -28.302 1.00 44.25 98 LEU A N 1
ATOM 705 C CA . LEU A 1 98 ? 7.731 -3.623 -28.319 1.00 44.25 98 LEU A CA 1
ATOM 706 C C . LEU A 1 98 ? 6.630 -4.005 -27.335 1.00 44.25 98 LEU A C 1
ATOM 708 O O . LEU A 1 98 ? 6.879 -4.206 -26.154 1.00 44.25 98 LEU A O 1
ATOM 712 N N . SER A 1 99 ? 5.405 -4.124 -27.842 1.00 44.78 99 SER A N 1
ATOM 713 C CA . SER A 1 99 ? 4.171 -4.469 -27.118 1.00 44.78 99 SER A CA 1
ATOM 714 C C . SER A 1 99 ? 4.184 -5.835 -26.401 1.00 44.78 99 SER A C 1
ATOM 716 O O . SER A 1 99 ? 3.132 -6.329 -26.017 1.00 44.78 99 SER A O 1
ATOM 718 N N . VAL A 1 100 ? 5.342 -6.487 -26.277 1.00 45.38 100 VAL A N 1
ATOM 719 C CA . VAL A 1 100 ? 5.495 -7.913 -25.949 1.00 45.38 100 VAL A CA 1
ATOM 720 C C . VAL A 1 100 ? 6.073 -8.143 -24.544 1.00 45.38 100 VAL A C 1
ATOM 722 O O . VAL A 1 100 ? 6.159 -9.283 -24.112 1.00 45.38 100 VAL A O 1
ATOM 725 N N . SER A 1 101 ? 6.436 -7.106 -23.782 1.00 45.72 101 SER A N 1
ATOM 726 C CA . SER A 1 101 ? 7.114 -7.309 -22.487 1.00 45.72 101 SER A CA 1
ATOM 727 C C . SER A 1 101 ? 6.613 -6.406 -21.358 1.00 45.72 101 SER A C 1
ATOM 729 O O . SER A 1 101 ? 7.411 -5.791 -20.654 1.00 45.72 101 SER A O 1
ATOM 731 N N . GLN A 1 102 ? 5.293 -6.337 -21.163 1.00 45.69 102 GLN A N 1
ATOM 732 C CA . GLN A 1 102 ? 4.711 -5.733 -19.954 1.00 45.69 102 GLN A CA 1
ATOM 733 C C . GLN A 1 102 ? 5.109 -6.491 -18.671 1.00 45.69 102 GLN A C 1
ATOM 735 O O . GLN A 1 102 ? 5.192 -5.879 -17.612 1.00 45.69 102 GLN A O 1
ATOM 7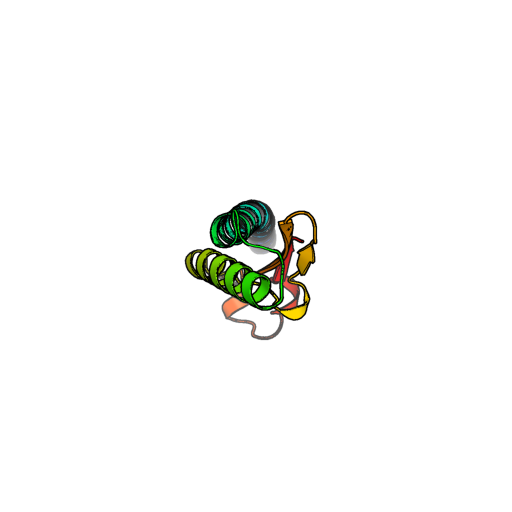40 N N . ASP A 1 103 ? 5.458 -7.778 -18.767 1.00 47.31 103 ASP A N 1
ATOM 741 C CA . ASP A 1 103 ? 5.797 -8.613 -17.604 1.00 47.31 103 ASP A CA 1
ATOM 742 C C . ASP A 1 103 ? 7.155 -8.286 -16.955 1.00 47.31 103 ASP A C 1
ATOM 744 O O . ASP A 1 103 ? 7.398 -8.677 -15.817 1.00 47.31 103 ASP A O 1
ATOM 748 N N . TRP A 1 104 ? 8.065 -7.590 -17.650 1.00 42.94 104 TRP A N 1
ATOM 749 C CA . TRP A 1 104 ? 9.427 -7.324 -17.143 1.00 42.94 104 TRP A CA 1
ATOM 750 C C . TRP A 1 104 ? 9.589 -5.950 -16.487 1.00 42.94 104 TRP A C 1
ATOM 752 O O . TRP A 1 104 ? 10.596 -5.699 -15.827 1.00 42.94 104 TRP A O 1
ATOM 762 N N . THR A 1 105 ? 8.610 -5.061 -16.656 1.00 43.78 105 THR A N 1
ATOM 763 C CA . THR A 1 105 ? 8.625 -3.684 -16.131 1.00 43.78 105 THR A CA 1
ATOM 764 C C . THR A 1 105 ? 7.721 -3.486 -14.918 1.00 43.78 105 THR A C 1
ATOM 766 O O . THR A 1 105 ? 7.694 -2.391 -14.357 1.00 43.78 105 THR A O 1
ATOM 769 N N . THR A 1 106 ? 7.007 -4.531 -14.501 1.00 45.38 106 THR A N 1
ATOM 770 C CA . THR A 1 106 ? 6.225 -4.567 -13.265 1.00 45.38 106 THR A CA 1
ATOM 771 C C . THR A 1 106 ? 7.178 -4.622 -12.078 1.00 45.38 106 THR A C 1
ATOM 773 O O . THR A 1 106 ? 7.770 -5.660 -11.783 1.00 45.38 106 THR A O 1
ATOM 776 N N . VAL A 1 107 ? 7.342 -3.494 -11.392 1.00 52.91 107 VAL A N 1
ATOM 777 C CA . VAL A 1 107 ? 8.090 -3.441 -10.135 1.00 52.91 107 VAL A CA 1
ATOM 778 C C . VAL A 1 107 ? 7.086 -3.394 -8.992 1.00 52.91 107 VAL A C 1
ATOM 780 O O . VAL A 1 107 ? 6.325 -2.433 -8.886 1.00 52.91 107 VAL A O 1
ATOM 783 N N . GLY A 1 108 ? 7.071 -4.459 -8.184 1.00 43.50 108 GLY A N 1
ATOM 784 C CA . GLY A 1 108 ? 6.193 -4.613 -7.027 1.00 43.50 108 GLY A CA 1
ATOM 785 C C . GLY A 1 108 ? 6.928 -4.439 -5.698 1.00 43.50 108 GLY A C 1
ATOM 786 O O . GLY A 1 108 ? 8.074 -4.880 -5.562 1.00 43.50 108 GLY A O 1
ATOM 787 N N . SER A 1 109 ? 6.258 -3.823 -4.727 1.00 47.69 109 SER A N 1
ATOM 788 C CA . SER A 1 109 ? 6.633 -3.854 -3.309 1.00 47.69 109 SER A CA 1
ATOM 789 C C . SER A 1 109 ? 5.403 -4.200 -2.479 1.00 47.69 109 SER A C 1
ATOM 791 O O . SER A 1 109 ? 4.311 -3.717 -2.786 1.00 47.69 109 SER A O 1
ATOM 793 N N . THR A 1 110 ? 5.616 -5.026 -1.458 1.00 50.78 110 THR A N 1
ATOM 794 C CA . THR A 1 110 ? 4.656 -5.376 -0.403 1.00 50.78 110 THR A CA 1
ATOM 795 C C . THR A 1 110 ? 5.116 -4.741 0.902 1.00 50.78 110 THR A C 1
ATOM 797 O O . THR A 1 110 ? 6.357 -4.644 1.078 1.00 50.78 110 THR A O 1
#

pLDDT: mean 70.5, std 16.9, range [42.94, 92.25]

Secondary structure (DSSP, 8-state):
-HHHHHHHHHHHHHHHHHHHHHHHHHHHHHHHHHHHHHHHTTTS--SHHHHHHHHHHHHHHHHHTTEEE-GGG-EE-TTS-EE--EEEE---TTGGG-TT-GGGSEEEE-

Foldseek 3Di:
DVVVVVVVVVLCVVVVVLLVVVLVVQVVLQVVLQVQLLVQQPPHQDDPVSLVSSQVRSQVSQVVVQKGWDPVQWDQDRVSGITIKMWHQRDDPVCVVPPPPSPVRTRIDD